Protein AF-A0A0B2PH15-F1 (afdb_monomer)

pLDDT: mean 79.97, std 18.3, range [35.56, 94.81]

Sequence (70 aa):
MATNQEEVTLLGVVGSPYADLLLKYNPVYKKVPVFVHNEKPIAESLVIVEYIDETWKNNPILPSDPYQRA

Foldseek 3Di:
DDDPPDDWDFQDDDPDPSQVVLCVQPVPPSDDDWTADPNHIDDDPVRVLVVVQVPDVVDHPADPDPVSRD

Radius of gyration: 14.31 Å; Cα contacts (8 Å, |Δi|>4): 72; chains: 1; bounding box: 33×39×33 Å

Secondary structure (DSSP, 8-state):
----------PPPTTSTTHHHHHHH-TTT--S-EEEETTEEEESHHHHHHHHHHH-TTS-SS-SSHHHH-

Mean predicted aligned error: 8.32 Å

Structure (mmCIF, N/CA/C/O backbone):
data_AF-A0A0B2PH15-F1
#
_entry.id   AF-A0A0B2PH15-F1
#
loop_
_atom_site.group_PDB
_atom_site.id
_atom_site.type_symbol
_atom_site.label_atom_id
_atom_site.label_alt_id
_atom_site.label_comp_id
_atom_site.label_asym_id
_atom_site.label_entity_id
_atom_site.label_seq_id
_atom_site.pdbx_PDB_ins_code
_atom_site.Cartn_x
_atom_site.Cartn_y
_atom_site.Cartn_z
_atom_site.occupancy
_atom_site.B_iso_or_equiv
_atom_site.auth_seq_id
_atom_site.auth_comp_id
_atom_site.auth_asym_id
_atom_site.auth_atom_id
_atom_site.pdbx_PDB_model_num
ATOM 1 N N . MET A 1 1 ? -0.274 -21.539 18.494 1.00 36.72 1 MET A N 1
ATOM 2 C CA . MET A 1 1 ? -0.361 -21.728 17.031 1.00 36.72 1 MET A CA 1
ATOM 3 C C . MET A 1 1 ? -0.059 -20.369 16.439 1.00 36.72 1 MET A C 1
ATOM 5 O O . MET A 1 1 ? -0.833 -19.452 16.668 1.00 36.72 1 MET A O 1
ATOM 9 N N . ALA A 1 2 ? 1.164 -20.195 15.939 1.00 35.56 2 ALA A N 1
ATOM 10 C CA . ALA A 1 2 ? 1.752 -18.885 15.684 1.00 35.56 2 ALA A CA 1
ATOM 11 C C . ALA A 1 2 ? 1.047 -18.176 14.522 1.00 35.56 2 ALA A C 1
ATOM 13 O O . ALA A 1 2 ? 0.783 -18.780 13.486 1.00 35.56 2 ALA A O 1
ATOM 14 N N . THR A 1 3 ? 0.721 -16.912 14.764 1.00 42.88 3 THR A N 1
ATOM 15 C CA . THR A 1 3 ? 0.130 -15.935 13.854 1.00 42.88 3 THR A CA 1
ATOM 16 C C . THR A 1 3 ? 0.864 -15.925 12.515 1.00 42.88 3 THR A C 1
ATOM 18 O O . THR A 1 3 ? 2.089 -15.838 12.493 1.00 42.88 3 THR A O 1
ATOM 21 N N . ASN A 1 4 ? 0.109 -16.017 11.417 1.00 46.34 4 ASN A N 1
ATOM 22 C CA . ASN A 1 4 ? 0.608 -15.830 10.058 1.00 46.34 4 ASN A CA 1
ATOM 23 C C . ASN A 1 4 ? 1.374 -14.506 9.989 1.00 46.34 4 ASN A C 1
ATOM 25 O O . ASN A 1 4 ? 0.785 -13.435 10.122 1.00 46.34 4 ASN A O 1
ATOM 29 N N . GLN A 1 5 ? 2.691 -14.592 9.852 1.00 41.44 5 GLN A N 1
ATOM 30 C CA . GLN A 1 5 ? 3.543 -13.433 9.671 1.00 41.44 5 GLN A CA 1
ATOM 31 C C . GLN A 1 5 ? 3.515 -13.110 8.178 1.00 41.44 5 GLN A C 1
ATOM 33 O O . GLN A 1 5 ? 4.166 -13.775 7.379 1.00 41.44 5 GLN A O 1
ATOM 38 N N . GLU A 1 6 ? 2.650 -12.170 7.804 1.00 46.84 6 GLU A N 1
ATOM 39 C CA . GLU A 1 6 ? 2.494 -11.697 6.430 1.00 46.84 6 GLU A CA 1
ATOM 40 C C . GLU A 1 6 ? 3.840 -11.143 5.929 1.00 46.84 6 GLU A C 1
ATOM 42 O O . GLU A 1 6 ? 4.418 -10.238 6.535 1.00 46.84 6 GLU A O 1
ATOM 47 N N . GLU A 1 7 ? 4.381 -11.714 4.848 1.00 42.06 7 GLU A N 1
ATOM 48 C CA . GLU A 1 7 ? 5.620 -11.232 4.230 1.00 42.06 7 GLU A CA 1
ATOM 49 C C . GLU A 1 7 ? 5.380 -9.872 3.560 1.00 42.06 7 GLU A C 1
ATOM 51 O O . GLU A 1 7 ? 4.947 -9.782 2.411 1.00 42.06 7 GLU A O 1
ATOM 56 N N . VAL A 1 8 ? 5.695 -8.786 4.265 1.00 44.66 8 VAL A N 1
ATOM 57 C CA . VAL A 1 8 ? 5.766 -7.449 3.667 1.00 44.66 8 VAL A CA 1
ATOM 58 C C . VAL A 1 8 ? 7.148 -7.267 3.043 1.00 44.66 8 VAL A C 1
ATOM 60 O O . VAL A 1 8 ? 8.135 -7.059 3.748 1.00 44.66 8 VAL A O 1
ATOM 63 N N . THR A 1 9 ? 7.236 -7.322 1.711 1.00 54.31 9 THR A N 1
ATOM 64 C CA . THR A 1 9 ? 8.488 -7.025 0.992 1.00 54.31 9 THR A CA 1
ATOM 65 C C . THR A 1 9 ? 8.482 -5.580 0.501 1.00 54.31 9 THR A C 1
ATOM 67 O O . THR A 1 9 ? 7.756 -5.235 -0.430 1.00 54.31 9 THR A O 1
ATOM 70 N N . LEU A 1 10 ? 9.320 -4.730 1.100 1.00 54.12 10 LEU A N 1
ATOM 71 C CA . LEU A 1 10 ? 9.600 -3.393 0.575 1.00 54.12 10 LEU A CA 1
ATOM 72 C C . LEU A 1 10 ? 10.602 -3.503 -0.579 1.00 54.12 10 LEU A C 1
ATOM 74 O O . LEU A 1 10 ? 11.752 -3.895 -0.386 1.00 54.12 10 LEU A O 1
ATOM 78 N N . LEU A 1 11 ? 10.168 -3.156 -1.789 1.00 56.56 11 LEU A N 1
ATOM 79 C CA . LEU A 1 11 ? 11.015 -3.219 -2.980 1.00 56.56 11 LEU A CA 1
ATOM 80 C C . LEU A 1 11 ? 11.959 -2.010 -3.014 1.00 56.56 11 LEU A C 1
ATOM 82 O O . LEU A 1 11 ? 11.512 -0.866 -2.976 1.00 56.56 11 LEU A O 1
ATOM 86 N N . GLY A 1 12 ? 13.268 -2.278 -3.027 1.00 51.78 12 GLY A N 1
ATOM 87 C CA . GLY A 1 12 ? 14.340 -1.279 -2.994 1.00 51.78 12 GLY A CA 1
ATOM 88 C C . GLY A 1 12 ? 1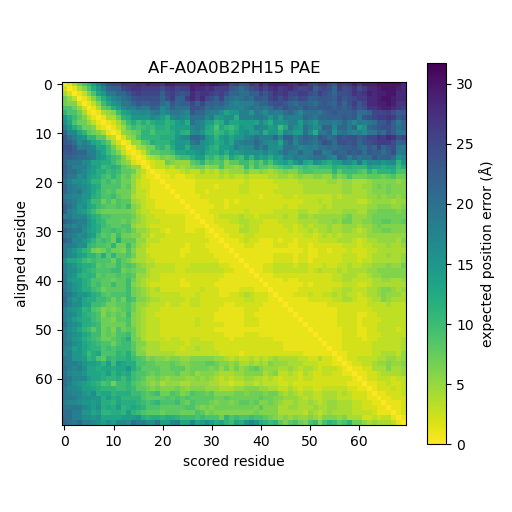4.785 -0.752 -4.367 1.00 51.78 12 GLY A C 1
ATOM 89 O O . GLY A 1 12 ? 14.375 -1.240 -5.416 1.00 51.78 12 GLY A O 1
ATOM 90 N N . VAL A 1 13 ? 15.661 0.260 -4.323 1.00 46.44 13 VAL A N 1
ATOM 91 C CA . VAL A 1 13 ? 16.216 1.077 -5.428 1.00 46.44 13 VAL A CA 1
ATOM 92 C C . VAL A 1 13 ? 16.809 0.251 -6.589 1.00 46.44 13 VAL A C 1
ATOM 94 O O . VAL A 1 13 ? 17.249 -0.887 -6.405 1.00 46.44 13 VAL A O 1
ATOM 97 N N . VAL A 1 14 ? 16.849 0.848 -7.790 1.00 47.38 14 VAL A N 1
ATOM 98 C CA . VAL A 1 14 ? 17.524 0.326 -8.997 1.00 47.38 14 VAL A CA 1
ATOM 99 C C . VAL A 1 14 ? 18.957 -0.118 -8.658 1.00 47.38 14 VAL A C 1
ATOM 101 O O . VAL A 1 14 ? 19.760 0.692 -8.202 1.00 47.38 14 VAL A O 1
ATOM 104 N N . GLY A 1 15 ? 19.262 -1.405 -8.864 1.00 55.97 15 GLY A N 1
ATOM 105 C CA . GLY A 1 15 ? 20.535 -2.043 -8.484 1.00 55.97 15 GLY A CA 1
ATOM 106 C C . GLY A 1 15 ? 20.463 -2.959 -7.251 1.00 55.97 15 GLY A C 1
ATOM 107 O O . GLY A 1 15 ? 21.452 -3.599 -6.909 1.00 55.97 15 GLY A O 1
ATOM 108 N N . SER A 1 16 ? 19.305 -3.048 -6.591 1.00 67.56 16 SER A N 1
ATOM 109 C CA . SER A 1 16 ? 19.046 -4.000 -5.503 1.00 67.56 16 SER A CA 1
ATOM 110 C C . SER A 1 16 ? 18.563 -5.366 -6.032 1.00 6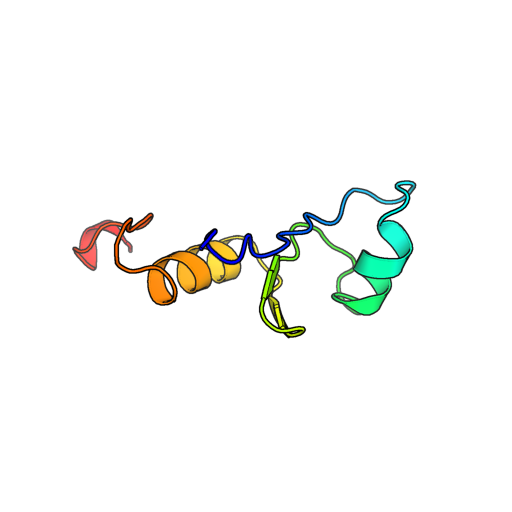7.56 16 SER A C 1
ATOM 112 O O . SER A 1 16 ? 18.014 -5.424 -7.137 1.00 67.56 16 SER A O 1
ATOM 114 N N . PRO A 1 17 ? 18.671 -6.464 -5.252 1.00 69.19 17 PRO A N 1
ATOM 115 C CA . PRO A 1 17 ? 18.111 -7.774 -5.628 1.00 69.19 17 PRO A CA 1
ATOM 116 C C . PRO A 1 17 ? 16.580 -7.761 -5.801 1.00 69.19 17 PRO A C 1
ATOM 118 O O . PRO A 1 17 ? 15.999 -8.732 -6.271 1.00 69.19 17 PRO A O 1
ATOM 121 N N . TYR A 1 18 ? 15.919 -6.656 -5.444 1.00 73.06 18 TYR A N 1
ATOM 122 C CA . TYR A 1 18 ? 14.478 -6.458 -5.567 1.00 73.06 18 TYR A CA 1
ATOM 123 C C . TYR A 1 18 ? 14.077 -5.710 -6.847 1.00 73.06 18 TYR A C 1
ATOM 125 O O . TYR A 1 18 ? 12.893 -5.438 -7.047 1.00 73.06 18 TYR A O 1
ATOM 133 N N . ALA A 1 19 ? 15.032 -5.386 -7.728 1.00 77.75 19 ALA A N 1
ATOM 134 C CA . ALA A 1 19 ? 14.756 -4.700 -8.989 1.00 77.75 19 ALA A CA 1
ATOM 135 C C . ALA A 1 19 ? 13.791 -5.497 -9.887 1.00 77.75 19 ALA A C 1
ATOM 137 O O . ALA A 1 19 ? 12.850 -4.918 -10.429 1.00 77.75 19 ALA A O 1
ATOM 138 N N . ASP A 1 20 ? 13.958 -6.819 -9.979 1.00 84.69 20 ASP A N 1
ATOM 139 C CA . ASP A 1 20 ? 13.070 -7.685 -10.769 1.00 84.69 20 ASP A CA 1
ATOM 140 C C . ASP A 1 20 ? 11.640 -7.681 -10.224 1.00 84.69 20 ASP A C 1
ATOM 142 O O . ASP A 1 20 ? 10.668 -7.643 -10.979 1.00 84.69 20 ASP A O 1
ATOM 146 N N . LEU A 1 21 ? 11.496 -7.642 -8.899 1.00 86.31 21 LEU A N 1
ATOM 147 C CA . LEU A 1 21 ? 10.195 -7.523 -8.254 1.00 86.31 21 LEU A CA 1
ATOM 148 C C . LEU A 1 21 ? 9.577 -6.140 -8.491 1.00 86.31 21 LEU A C 1
ATOM 150 O O . LEU A 1 21 ? 8.372 -6.051 -8.720 1.00 86.31 21 LEU A O 1
ATOM 154 N N . LEU A 1 22 ? 10.369 -5.063 -8.479 1.00 85.06 22 LEU A N 1
ATOM 155 C CA . LEU A 1 22 ? 9.870 -3.719 -8.785 1.00 85.06 22 LEU A CA 1
ATOM 156 C C . LEU A 1 22 ? 9.344 -3.649 -10.222 1.00 85.06 22 LEU A C 1
ATOM 158 O O . LEU A 1 22 ? 8.276 -3.089 -10.461 1.00 85.06 22 LEU A O 1
ATOM 162 N N . LEU A 1 23 ? 10.061 -4.256 -11.168 1.00 87.88 23 LEU A N 1
ATOM 163 C CA . LEU A 1 23 ? 9.614 -4.352 -12.555 1.00 87.88 23 LEU A CA 1
ATOM 164 C C . LEU A 1 23 ? 8.380 -5.251 -12.701 1.00 87.88 23 LEU A C 1
ATOM 166 O O . LEU A 1 23 ? 7.500 -4.924 -13.491 1.00 87.88 23 LEU A O 1
ATOM 170 N N . LYS A 1 24 ? 8.274 -6.334 -11.922 1.00 89.69 24 LYS A N 1
ATOM 171 C CA . LYS A 1 24 ? 7.082 -7.196 -11.890 1.00 89.69 24 LYS A CA 1
ATOM 172 C C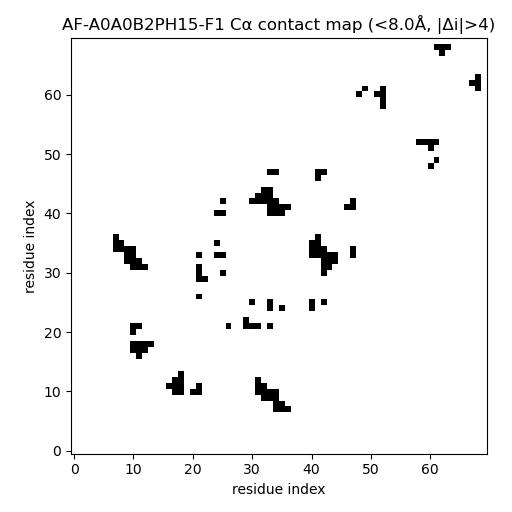 . LYS A 1 24 ? 5.845 -6.442 -11.393 1.00 89.69 24 LYS A C 1
ATOM 174 O O . LYS A 1 24 ? 4.777 -6.568 -11.984 1.00 89.69 24 LYS A O 1
ATOM 179 N N . TYR A 1 25 ? 5.978 -5.687 -10.304 1.00 90.25 25 TYR A N 1
ATOM 180 C CA . TYR A 1 25 ? 4.840 -5.130 -9.570 1.00 90.25 25 TYR A CA 1
ATOM 181 C C . TYR A 1 25 ? 4.513 -3.667 -9.906 1.00 90.25 25 TYR A C 1
ATOM 183 O O . TYR A 1 25 ? 3.373 -3.251 -9.729 1.00 90.25 25 TYR A O 1
ATOM 191 N N . ASN A 1 26 ? 5.465 -2.891 -10.429 1.00 91.56 26 ASN A N 1
ATOM 192 C CA . ASN A 1 26 ? 5.243 -1.531 -10.930 1.00 91.56 26 ASN A CA 1
ATOM 193 C C . ASN A 1 26 ? 5.999 -1.299 -12.259 1.00 91.56 26 ASN A C 1
ATOM 195 O O . ASN A 1 26 ? 6.894 -0.448 -12.330 1.00 91.56 26 ASN A O 1
ATOM 199 N N . PRO A 1 27 ? 5.657 -2.040 -13.334 1.00 90.19 27 PRO A N 1
ATOM 200 C CA . PRO A 1 27 ? 6.371 -1.972 -14.614 1.00 90.19 27 PRO A CA 1
ATOM 201 C C . PRO A 1 27 ? 6.272 -0.603 -15.297 1.00 90.19 27 PRO A C 1
ATOM 203 O O . PRO A 1 27 ? 7.155 -0.241 -16.079 1.00 90.19 27 PRO A O 1
ATOM 206 N N . VAL A 1 28 ? 5.200 0.146 -15.017 1.00 90.56 28 VAL A N 1
ATOM 207 C CA . VAL A 1 28 ? 4.900 1.434 -15.653 1.00 90.56 28 VAL A CA 1
ATOM 208 C C . VAL A 1 28 ? 5.784 2.532 -15.078 1.00 90.56 28 VAL A C 1
ATOM 210 O O . VAL A 1 28 ? 6.553 3.152 -15.812 1.00 90.56 28 VAL A O 1
ATOM 213 N N . TYR A 1 29 ? 5.702 2.761 -13.765 1.00 88.69 29 TYR A N 1
ATOM 214 C CA . TYR A 1 29 ? 6.391 3.886 -13.140 1.00 88.69 29 TYR A CA 1
ATOM 215 C C . TYR A 1 29 ? 7.777 3.516 -12.627 1.00 88.69 29 TYR A C 1
ATOM 217 O O . TYR A 1 29 ? 8.633 4.396 -12.560 1.00 88.69 29 TYR A O 1
ATOM 225 N N . LYS A 1 30 ? 8.019 2.238 -12.295 1.00 87.81 30 LYS A N 1
ATOM 226 C CA . LYS A 1 30 ? 9.310 1.735 -11.787 1.00 87.81 30 LYS A CA 1
ATOM 227 C C . LYS A 1 30 ? 9.802 2.536 -10.578 1.00 87.81 30 LYS A C 1
ATOM 229 O O . LYS A 1 30 ? 10.996 2.786 -10.415 1.00 87.81 30 LYS A O 1
ATOM 234 N N . LYS A 1 31 ? 8.853 2.984 -9.755 1.00 84.44 31 LYS A N 1
ATOM 235 C CA . LYS A 1 31 ? 9.081 3.812 -8.571 1.00 84.44 31 LYS A CA 1
ATOM 236 C C . LYS A 1 31 ? 8.717 3.051 -7.313 1.00 84.44 31 LYS A C 1
ATOM 238 O O . LYS A 1 31 ? 7.817 2.214 -7.321 1.00 84.44 31 LYS A O 1
ATOM 243 N N . VAL A 1 32 ? 9.420 3.407 -6.249 1.00 88.19 32 VAL A N 1
ATOM 244 C CA . VAL A 1 32 ? 9.204 2.935 -4.883 1.00 88.19 32 VAL A CA 1
ATOM 245 C C . VAL A 1 32 ? 8.557 4.058 -4.058 1.00 88.19 32 VAL A C 1
ATOM 247 O O . VAL A 1 32 ? 8.769 5.229 -4.391 1.00 88.19 32 VAL A O 1
ATOM 250 N N . PRO A 1 33 ? 7.814 3.742 -2.983 1.00 91.06 33 PRO A N 1
ATOM 251 C CA . PRO A 1 33 ? 7.480 2.399 -2.497 1.00 91.06 33 PRO A CA 1
ATOM 252 C C . PRO A 1 33 ? 6.438 1.673 -3.365 1.00 91.06 33 PRO A C 1
ATOM 254 O O . PRO A 1 33 ? 5.626 2.298 -4.043 1.00 91.06 33 PRO A O 1
ATOM 257 N N . VAL A 1 34 ? 6.469 0.340 -3.309 1.00 91.56 34 VAL A N 1
ATOM 258 C CA . VAL A 1 34 ? 5.395 -0.547 -3.776 1.00 91.56 34 VAL A CA 1
ATOM 259 C C . VAL A 1 34 ? 5.088 -1.501 -2.632 1.00 91.56 34 VAL A C 1
ATOM 261 O O . VAL A 1 34 ? 5.994 -2.166 -2.130 1.00 91.56 34 VAL A O 1
ATOM 264 N N . PHE A 1 35 ? 3.831 -1.542 -2.213 1.00 91.88 35 PHE A N 1
ATOM 265 C CA . PHE A 1 35 ? 3.336 -2.453 -1.191 1.00 91.88 35 PHE A CA 1
ATOM 266 C C . PHE A 1 35 ? 2.595 -3.601 -1.871 1.00 91.88 35 PHE A C 1
ATOM 268 O O . PHE A 1 35 ? 1.768 -3.359 -2.743 1.00 91.88 35 PHE A O 1
ATOM 275 N N . VAL A 1 36 ? 2.890 -4.849 -1.513 1.00 92.69 36 VAL A N 1
ATOM 276 C CA . VAL A 1 36 ? 2.219 -6.018 -2.097 1.00 92.69 36 VAL A CA 1
ATOM 277 C C . VAL A 1 36 ? 1.479 -6.752 -0.992 1.00 92.69 36 VAL A C 1
ATOM 279 O O . VAL A 1 36 ? 2.105 -7.239 -0.056 1.00 92.69 36 VAL A O 1
ATOM 282 N N . HIS A 1 37 ? 0.156 -6.853 -1.118 1.00 90.81 37 HIS A N 1
ATOM 283 C CA . HIS A 1 37 ? -0.696 -7.600 -0.193 1.00 90.81 37 HIS A CA 1
ATOM 284 C C . HIS A 1 37 ? -1.599 -8.543 -0.988 1.00 90.81 37 HIS A C 1
ATOM 286 O O . HIS A 1 37 ? -2.296 -8.114 -1.907 1.00 90.81 37 HIS A O 1
ATOM 292 N N . ASN A 1 38 ? -1.566 -9.841 -0.667 1.00 90.50 38 ASN A N 1
ATOM 293 C CA . ASN A 1 38 ? -2.292 -10.888 -1.401 1.00 90.50 38 ASN A CA 1
ATOM 294 C C . ASN A 1 38 ? -2.030 -10.844 -2.915 1.00 90.50 38 ASN A C 1
ATOM 296 O O . ASN A 1 38 ? -2.964 -10.809 -3.715 1.00 90.50 38 ASN A O 1
ATOM 300 N N . GLU A 1 39 ? -0.749 -10.768 -3.291 1.00 88.69 39 GLU A N 1
ATOM 301 C CA . GLU A 1 39 ? -0.269 -10.671 -4.681 1.00 88.69 39 GLU A CA 1
ATOM 302 C C . GLU A 1 39 ? -0.730 -9.421 -5.452 1.00 88.69 39 GLU A C 1
ATOM 304 O O . GLU A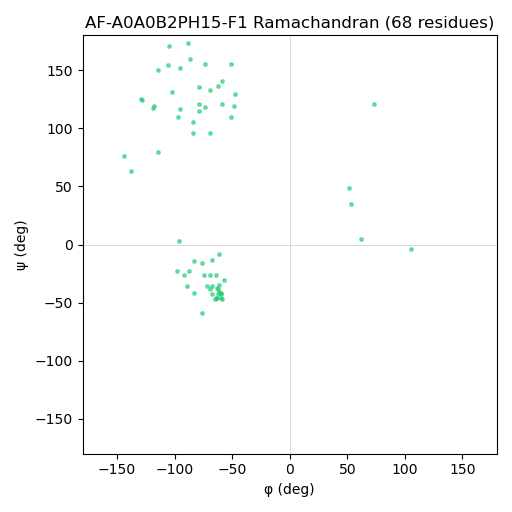 1 39 ? -0.413 -9.270 -6.634 1.00 88.69 39 GLU A O 1
ATOM 309 N N . LYS A 1 40 ? -1.433 -8.490 -4.797 1.00 91.25 40 LYS A N 1
ATOM 310 C CA . LYS A 1 40 ? -1.883 -7.234 -5.397 1.00 91.25 40 LYS A CA 1
ATOM 311 C C . LYS A 1 40 ? -0.885 -6.125 -5.078 1.00 91.25 40 LYS A C 1
ATOM 313 O O . LYS A 1 40 ? -0.713 -5.797 -3.902 1.00 91.25 40 LYS A O 1
ATOM 318 N N . PRO A 1 41 ? -0.225 -5.545 -6.093 1.00 92.88 41 PRO A N 1
ATOM 319 C CA . PRO A 1 41 ? 0.653 -4.412 -5.881 1.00 92.88 41 PRO A CA 1
ATOM 320 C C . PRO A 1 41 ? -0.155 -3.122 -5.736 1.00 92.88 41 PRO A C 1
ATOM 322 O O . PRO A 1 41 ? -1.066 -2.844 -6.515 1.00 92.88 41 PRO A O 1
ATOM 325 N N . ILE A 1 42 ? 0.225 -2.320 -4.754 1.00 94.62 42 ILE A N 1
ATOM 326 C CA . ILE A 1 42 ? -0.265 -0.971 -4.504 1.00 94.62 42 ILE A CA 1
ATOM 327 C C . ILE A 1 42 ? 0.948 -0.046 -4.608 1.00 94.62 42 ILE A C 1
ATOM 329 O O . ILE A 1 42 ? 1.931 -0.193 -3.879 1.00 94.62 42 ILE A O 1
ATOM 333 N N . ALA A 1 43 ? 0.897 0.866 -5.572 1.00 91.38 43 ALA A N 1
ATOM 334 C CA . ALA A 1 43 ? 1.878 1.928 -5.764 1.00 91.38 43 ALA A CA 1
ATOM 335 C C . ALA A 1 43 ? 1.286 3.263 -5.286 1.00 91.38 43 ALA A C 1
ATOM 337 O O . ALA A 1 43 ? 0.089 3.340 -5.024 1.00 91.38 43 ALA A O 1
ATOM 338 N N . GLU A 1 44 ? 2.123 4.302 -5.224 1.00 91.88 44 GLU A N 1
ATOM 339 C CA . GLU A 1 44 ? 1.829 5.619 -4.635 1.00 91.88 44 GLU A CA 1
ATOM 340 C C . GLU A 1 44 ? 1.789 5.601 -3.102 1.00 91.88 44 GLU A C 1
ATOM 342 O O . GLU A 1 44 ? 1.015 4.888 -2.470 1.00 91.88 44 GLU A O 1
ATOM 347 N N . SER A 1 45 ? 2.647 6.411 -2.477 1.00 92.56 45 SER A N 1
ATOM 348 C CA . SER A 1 45 ? 2.864 6.371 -1.026 1.00 92.56 45 SER A CA 1
ATOM 349 C C . SER A 1 45 ? 1.608 6.693 -0.218 1.00 92.56 45 SER A C 1
ATOM 351 O O . SER A 1 45 ? 1.357 6.030 0.783 1.00 92.56 45 SER A O 1
ATOM 353 N N . LEU A 1 46 ? 0.815 7.679 -0.647 1.00 92.69 46 LEU A N 1
ATOM 354 C CA . LEU A 1 46 ? -0.413 8.057 0.056 1.00 92.69 46 LEU A CA 1
ATOM 355 C C . LEU A 1 46 ? -1.471 6.952 -0.038 1.00 92.69 46 LEU A C 1
ATOM 357 O O . LEU A 1 46 ? -2.053 6.577 0.973 1.00 92.69 46 LEU A O 1
ATOM 361 N N . VAL A 1 47 ? -1.626 6.357 -1.223 1.00 93.88 47 VAL A N 1
ATOM 362 C CA . VAL A 1 47 ? -2.547 5.236 -1.453 1.00 93.88 47 VAL A CA 1
ATOM 363 C C . VAL A 1 47 ? -2.146 4.020 -0.615 1.00 93.88 47 VAL A C 1
ATOM 365 O O . VAL A 1 47 ? -3.006 3.344 -0.060 1.00 93.88 47 VAL A O 1
ATOM 368 N N . ILE A 1 48 ? -0.843 3.749 -0.470 1.00 94.81 48 ILE A N 1
ATOM 369 C CA . ILE A 1 48 ? -0.344 2.688 0.418 1.00 94.81 48 ILE A CA 1
ATOM 370 C C . ILE A 1 48 ? -0.767 2.948 1.871 1.00 94.81 48 ILE A C 1
ATOM 372 O O . ILE A 1 48 ? -1.240 2.030 2.538 1.00 94.81 48 ILE A O 1
ATOM 376 N N . VAL A 1 49 ? -0.609 4.179 2.366 1.00 94.38 49 VAL A N 1
ATOM 377 C CA . VAL A 1 49 ? -0.987 4.537 3.744 1.00 94.38 49 VAL A CA 1
ATOM 378 C C . VAL A 1 49 ? -2.492 4.389 3.958 1.00 94.38 49 VAL A C 1
ATOM 380 O O . VAL A 1 49 ? -2.901 3.770 4.939 1.00 94.38 49 VAL A O 1
ATOM 383 N N . GLU A 1 50 ? -3.304 4.894 3.030 1.00 93.44 50 GLU A N 1
ATOM 384 C CA . GLU A 1 50 ? -4.764 4.746 3.066 1.00 93.44 50 GLU A CA 1
ATOM 385 C C . GLU A 1 50 ? -5.174 3.270 3.067 1.00 93.44 50 GLU A C 1
ATOM 387 O O . GLU A 1 50 ? -5.955 2.843 3.914 1.00 93.44 50 GLU A O 1
ATOM 392 N N . TYR A 1 51 ? -4.582 2.457 2.189 1.00 94.75 51 TYR A N 1
ATOM 393 C CA . TYR A 1 51 ? -4.859 1.02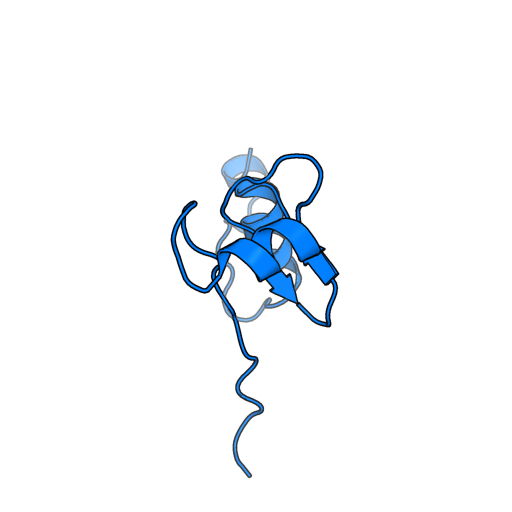5 2.113 1.00 94.75 51 TYR A CA 1
ATOM 394 C C . TYR A 1 51 ? -4.544 0.289 3.421 1.00 94.75 51 TYR A C 1
ATOM 396 O O . TYR A 1 51 ? -5.314 -0.573 3.858 1.00 94.75 51 TYR A O 1
ATOM 404 N N . ILE A 1 52 ? -3.410 0.610 4.052 1.00 94.62 52 ILE A N 1
ATOM 405 C CA . ILE A 1 52 ? -3.018 0.009 5.331 1.00 94.62 52 ILE A CA 1
ATOM 406 C C . ILE A 1 52 ? -4.011 0.412 6.427 1.00 94.62 52 ILE A C 1
ATOM 408 O O . ILE A 1 52 ? -4.498 -0.456 7.155 1.00 94.62 52 ILE A O 1
ATOM 412 N N . ASP A 1 53 ? -4.359 1.697 6.509 1.00 93.00 53 ASP A N 1
ATOM 413 C CA . ASP A 1 53 ? -5.336 2.199 7.478 1.00 93.00 53 ASP A CA 1
ATOM 414 C C . ASP A 1 53 ? -6.727 1.572 7.279 1.00 93.00 53 ASP A C 1
ATOM 416 O O . ASP A 1 53 ? -7.452 1.293 8.236 1.00 93.00 53 ASP A O 1
ATOM 420 N N . GLU A 1 54 ? -7.112 1.291 6.034 1.00 92.00 54 GLU A N 1
ATOM 421 C CA . GLU A 1 54 ? -8.352 0.595 5.685 1.00 92.00 54 GLU A CA 1
ATOM 422 C C . GLU A 1 54 ? -8.348 -0.896 6.020 1.00 92.00 54 GLU A C 1
ATOM 424 O O . GLU A 1 54 ? -9.374 -1.423 6.458 1.00 92.00 54 GLU A O 1
ATOM 429 N N . THR A 1 55 ? -7.207 -1.559 5.871 1.00 94.38 55 THR A N 1
ATOM 430 C CA . THR A 1 55 ? -7.093 -3.012 6.037 1.00 94.38 55 THR A CA 1
ATOM 431 C C . THR A 1 55 ? -6.932 -3.423 7.507 1.00 94.38 55 THR A C 1
ATOM 433 O O . THR A 1 55 ? -7.589 -4.368 7.949 1.00 94.38 55 THR A O 1
ATOM 436 N N . TRP A 1 56 ? -6.122 -2.706 8.298 1.00 93.19 56 TRP A N 1
ATOM 437 C CA . TRP A 1 56 ? -5.811 -3.064 9.695 1.00 93.19 56 TRP A CA 1
ATOM 438 C C . TRP A 1 56 ? -6.362 -2.041 10.698 1.00 93.19 56 TRP A C 1
ATOM 440 O O . TRP A 1 56 ? -5.653 -1.202 11.250 1.00 93.19 56 TRP A O 1
ATOM 450 N N . LYS A 1 57 ? -7.662 -2.152 10.989 1.00 88.38 57 LYS A N 1
ATOM 451 C CA . LYS A 1 57 ? -8.413 -1.200 11.835 1.00 88.38 57 LYS A CA 1
ATOM 452 C C . LYS A 1 57 ? -8.031 -1.165 13.315 1.00 88.38 57 LYS A C 1
ATOM 454 O O . LYS A 1 57 ? -8.438 -0.254 14.029 1.00 88.38 57 LYS A O 1
ATOM 459 N N . ASN A 1 58 ? -7.276 -2.144 13.797 1.00 92.44 58 ASN A N 1
ATOM 460 C CA . ASN A 1 58 ? -6.860 -2.234 15.196 1.00 92.44 58 ASN A CA 1
ATOM 461 C C . ASN A 1 58 ? -5.727 -1.262 15.564 1.00 92.44 58 ASN A C 1
ATOM 463 O O . ASN A 1 58 ? -5.501 -1.042 16.752 1.00 92.44 58 ASN A O 1
ATOM 467 N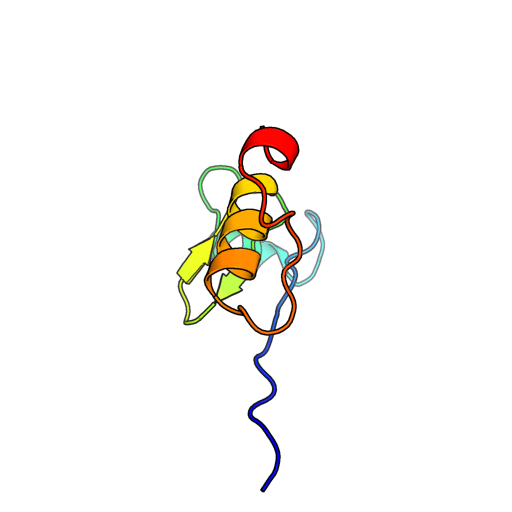 N . ASN A 1 59 ? -5.024 -0.698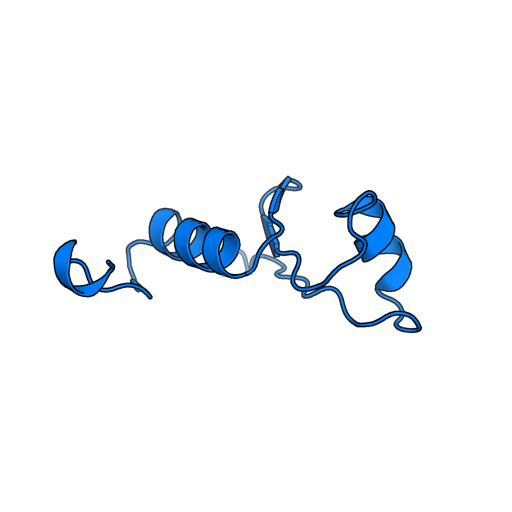 14.581 1.00 88.31 59 ASN A N 1
ATOM 468 C CA . ASN A 1 59 ? -3.970 0.286 14.805 1.00 88.31 59 ASN A CA 1
ATOM 469 C C . ASN A 1 59 ? -3.992 1.340 13.685 1.00 88.31 59 ASN A C 1
ATOM 471 O O . ASN A 1 59 ? -3.171 1.257 12.767 1.00 88.31 59 ASN A O 1
ATOM 475 N N . PRO A 1 60 ? -4.955 2.280 13.722 1.00 89.94 60 PRO A N 1
ATOM 476 C CA . PRO A 1 60 ? -5.103 3.276 12.671 1.00 89.94 60 PRO A CA 1
ATOM 477 C C . PRO A 1 60 ? -3.857 4.162 12.594 1.00 89.94 60 PRO A C 1
ATOM 479 O O . PRO A 1 60 ? -3.309 4.593 13.611 1.00 89.94 60 PRO A O 1
ATOM 482 N N . ILE A 1 61 ? -3.413 4.415 11.369 1.00 93.19 61 ILE A N 1
ATOM 483 C CA . ILE A 1 61 ? -2.295 5.306 11.049 1.00 93.19 61 ILE A CA 1
ATOM 484 C C . ILE A 1 61 ? -2.818 6.728 10.850 1.00 93.19 61 ILE A C 1
ATOM 486 O O . ILE A 1 61 ? -2.142 7.695 11.207 1.00 93.19 61 ILE A O 1
ATOM 490 N N . LEU A 1 62 ? -4.014 6.859 10.276 1.00 92.69 62 LEU A N 1
ATOM 491 C CA . LEU A 1 62 ? -4.637 8.140 9.986 1.00 92.69 62 LEU A CA 1
ATOM 492 C C . LEU A 1 62 ? -5.598 8.556 11.110 1.00 92.69 62 LEU A C 1
ATOM 494 O O . LEU A 1 62 ? -6.186 7.706 11.783 1.00 92.69 62 LEU A O 1
ATOM 498 N N . PRO A 1 63 ? -5.808 9.868 11.311 1.00 90.94 63 PRO A N 1
ATOM 499 C CA . PRO A 1 63 ? -6.851 10.346 12.205 1.00 90.94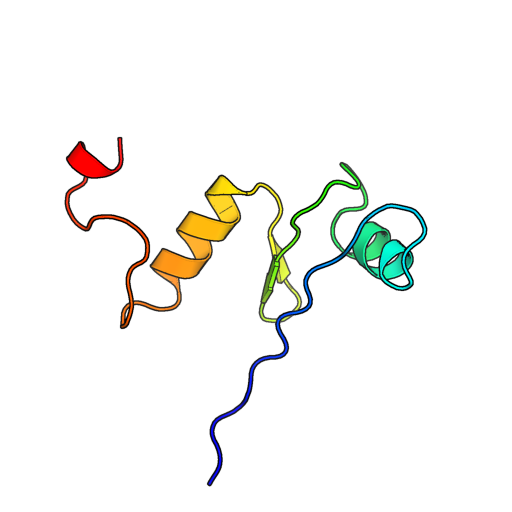 63 PRO A CA 1
ATOM 500 C C . PRO A 1 63 ? -8.236 9.846 11.777 1.00 90.94 63 PRO A C 1
ATOM 502 O O . PRO A 1 63 ? -8.577 9.851 10.594 1.00 90.94 63 PRO A O 1
ATOM 505 N N . SER A 1 64 ? -9.077 9.484 12.746 1.00 86.12 64 SER A N 1
ATOM 506 C CA . SER A 1 64 ? -10.470 9.108 12.469 1.00 86.12 64 SER A CA 1
ATOM 507 C C . SER A 1 64 ? -11.328 10.295 12.022 1.00 86.12 64 SER A C 1
ATOM 509 O O . SER A 1 64 ? -12.334 10.100 11.344 1.00 86.12 64 SER A O 1
ATOM 511 N N . ASP A 1 65 ? -10.955 11.514 12.425 1.00 89.94 65 ASP A N 1
ATOM 512 C CA . ASP A 1 65 ? -11.648 12.744 12.045 1.00 89.94 65 ASP A CA 1
ATOM 513 C C . ASP A 1 65 ? -11.340 13.096 10.574 1.00 89.94 65 ASP A C 1
ATOM 515 O O . ASP A 1 65 ? -10.177 13.355 10.243 1.00 89.94 65 ASP A O 1
ATOM 519 N N . PRO A 1 66 ? -12.353 1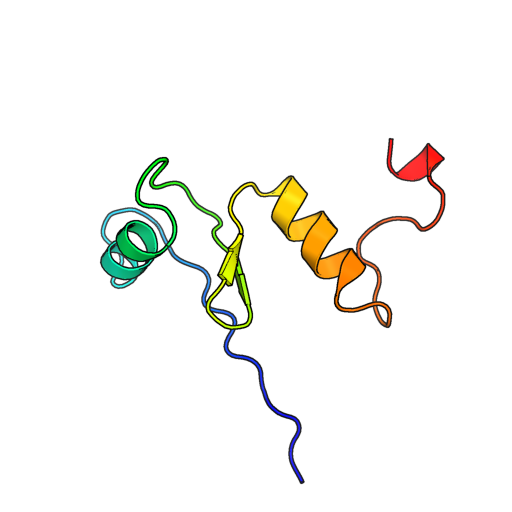3.151 9.684 1.00 86.25 66 PRO A N 1
ATOM 520 C CA . PRO A 1 66 ? -12.158 13.511 8.282 1.00 86.25 66 PRO A CA 1
ATOM 521 C C . PRO A 1 66 ? -11.504 14.880 8.077 1.00 86.25 66 PRO A C 1
ATOM 523 O O . PRO A 1 66 ? -10.779 15.054 7.102 1.00 86.25 66 PRO A O 1
ATOM 526 N N . TYR A 1 67 ? -11.718 15.836 8.985 1.00 91.25 67 TYR A N 1
ATOM 527 C CA . TYR A 1 67 ? -11.108 17.164 8.885 1.00 91.25 67 TYR A CA 1
ATOM 528 C C . TYR A 1 67 ? -9.622 17.160 9.237 1.00 91.25 67 TYR A C 1
ATOM 530 O O . TYR A 1 67 ? -8.884 18.008 8.752 1.00 91.25 67 TYR A O 1
ATOM 538 N N . GLN A 1 68 ? -9.173 16.209 10.058 1.00 88.44 68 GLN A N 1
ATOM 539 C CA . GLN A 1 68 ? -7.753 16.038 10.379 1.00 88.44 68 GLN A CA 1
ATOM 540 C C . GLN A 1 68 ? -7.002 15.231 9.315 1.00 88.44 68 GLN A C 1
ATOM 542 O O . GLN A 1 68 ? -5.774 15.206 9.315 1.00 88.44 68 GLN A O 1
ATOM 547 N N . ARG A 1 69 ? -7.736 14.556 8.425 1.00 83.12 69 ARG A N 1
ATOM 548 C CA . ARG A 1 69 ? -7.191 13.829 7.273 1.00 83.12 69 ARG A CA 1
ATOM 549 C C . ARG A 1 69 ? -7.017 14.692 6.018 1.00 83.12 69 ARG A C 1
ATOM 551 O O . ARG A 1 69 ? -6.283 14.264 5.132 1.00 83.12 69 ARG A O 1
ATOM 558 N N . ALA A 1 70 ? -7.757 15.799 5.910 1.00 77.94 70 ALA A N 1
ATOM 559 C CA . ALA A 1 70 ? -7.870 16.634 4.709 1.00 77.94 70 ALA A CA 1
ATOM 560 C C . ALA A 1 70 ? -6.772 17.701 4.593 1.00 77.94 70 ALA A C 1
ATOM 562 O O . ALA A 1 70 ? -6.284 18.177 5.642 1.00 77.94 70 ALA A O 1
#

Solvent-accessible surface area (backbone atoms only — not comparable to full-atom values): 4524 Å² total; per-residue (Å²): 133,83,77,85,78,77,80,76,62,78,41,53,61,92,88,40,98,31,35,67,54,34,46,71,60,32,65,85,77,66,61,71,59,40,47,51,58,93,89,42,62,37,61,52,66,68,56,43,52,52,50,48,36,70,71,44,70,92,64,61,79,62,62,88,49,68,77,75,66,103

Nearest PDB structures (foldseek):
  8a0p-assembly1_A  TM=8.571E-01  e=5.453E-06  Populus trichocarpa
  7dwe-assembly1_A  TM=8.650E-01  e=1.002E-05  Salix babylonica
  8jzk-assembly1_A-2  TM=8.280E-01  e=6.242E-06  Salix lindleyana
  7dwf-assembly2_B  TM=8.676E-01  e=1.608E-05  Salix babylonica
  4j2f-assembly1_A-2  TM=8.525E-01  e=1.840E-05  Ricinus communis

Organism: Glycine soja (NCBI:txid3848)

InterPro domains:
  IPR004045 Glutathione S-transferase, N-terminal [PF02798] (15-54)
  IPR004045 Glutathione S-transferase, N-terminal [PS50404] (1-60)
  IPR036249 Thioredoxin-like superfamily [SSF52833] (15-70)